Protein AF-A0A915V171-F1 (afdb_monomer_lite)

Structure (mmCIF, N/CA/C/O backbone):
data_AF-A0A915V171-F1
#
_entry.id   AF-A0A915V171-F1
#
loop_
_atom_site.group_PDB
_atom_site.id
_atom_site.type_symbol
_atom_site.label_atom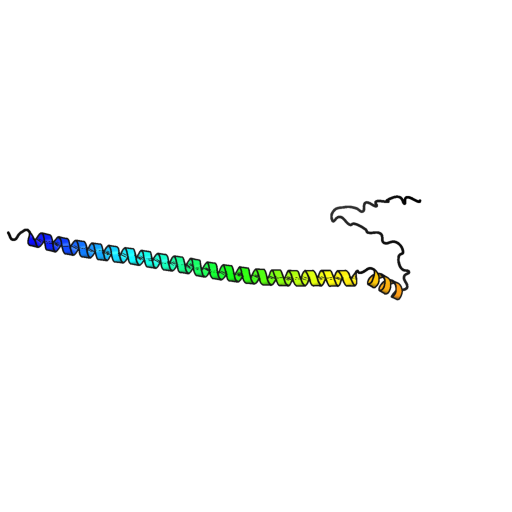_id
_atom_site.label_alt_id
_atom_site.label_comp_id
_atom_site.label_asym_id
_atom_site.label_entity_id
_atom_site.label_seq_id
_atom_site.pdbx_PDB_ins_code
_atom_site.Cartn_x
_atom_site.Cartn_y
_atom_site.Cartn_z
_atom_site.occupancy
_atom_site.B_iso_or_equiv
_atom_site.auth_seq_id
_atom_site.auth_comp_id
_atom_site.auth_asym_id
_atom_site.auth_atom_id
_atom_site.pdbx_PDB_model_num
ATOM 1 N N . MET A 1 1 ? 37.988 -8.547 -70.891 1.00 54.16 1 MET A N 1
ATOM 2 C CA . MET A 1 1 ? 37.113 -9.246 -69.917 1.00 54.16 1 MET A CA 1
ATOM 3 C C . MET A 1 1 ? 37.512 -9.086 -68.435 1.00 54.16 1 MET A C 1
ATOM 5 O O . MET A 1 1 ? 36.796 -9.585 -67.583 1.00 54.16 1 MET A O 1
ATOM 9 N N . VAL A 1 2 ? 38.577 -8.346 -68.079 1.00 58.41 2 VAL A N 1
ATOM 10 C CA . VAL A 1 2 ? 39.122 -8.311 -66.693 1.00 58.41 2 VAL A CA 1
ATOM 11 C C . VAL A 1 2 ? 38.538 -7.183 -65.808 1.00 58.41 2 VAL A C 1
ATOM 13 O O . VAL A 1 2 ? 38.638 -7.213 -64.585 1.00 58.41 2 VAL A O 1
ATOM 16 N N . ARG A 1 3 ? 37.846 -6.196 -66.395 1.00 59.16 3 ARG A N 1
ATOM 17 C CA . ARG A 1 3 ? 37.323 -5.010 -65.674 1.00 59.16 3 ARG A CA 1
ATOM 18 C C . ARG A 1 3 ? 36.042 -5.237 -64.853 1.00 59.16 3 ARG A C 1
ATOM 20 O O . ARG A 1 3 ? 35.690 -4.381 -64.047 1.00 59.16 3 ARG A O 1
ATOM 27 N N . GLY A 1 4 ? 35.334 -6.350 -65.057 1.00 60.66 4 GLY A N 1
ATOM 28 C CA . GLY A 1 4 ? 34.088 -6.665 -64.340 1.00 60.66 4 GLY A CA 1
ATOM 29 C C . GLY A 1 4 ? 34.300 -7.322 -62.972 1.00 60.66 4 GLY A C 1
ATOM 30 O O . GLY A 1 4 ? 33.468 -7.169 -62.082 1.00 60.66 4 GLY A O 1
ATOM 31 N N . TRP A 1 5 ? 35.429 -8.012 -62.782 1.00 59.66 5 TRP A N 1
ATOM 32 C CA . TRP A 1 5 ? 35.695 -8.796 -61.574 1.00 59.66 5 TRP A CA 1
ATOM 33 C C . TRP A 1 5 ? 36.011 -7.910 -60.358 1.00 59.66 5 TRP A C 1
ATOM 35 O O . TRP A 1 5 ? 35.410 -8.078 -59.301 1.00 59.66 5 TRP A O 1
ATOM 45 N N . TRP A 1 6 ? 36.822 -6.863 -60.546 1.00 58.75 6 TRP A N 1
ATOM 46 C CA . TRP A 1 6 ? 37.166 -5.892 -59.496 1.00 58.75 6 TRP A CA 1
ATOM 47 C C . TRP A 1 6 ? 35.959 -5.127 -58.933 1.00 58.75 6 TRP A C 1
ATOM 49 O O . TRP A 1 6 ? 35.891 -4.862 -57.735 1.00 58.75 6 TRP A O 1
ATOM 59 N N . ARG A 1 7 ? 34.956 -4.834 -59.772 1.00 60.50 7 ARG A N 1
ATOM 60 C CA . ARG A 1 7 ? 33.717 -4.168 -59.335 1.00 60.50 7 ARG A CA 1
ATOM 61 C C . ARG A 1 7 ? 32.845 -5.076 -58.460 1.00 60.50 7 ARG A C 1
ATOM 63 O O . ARG A 1 7 ? 32.148 -4.592 -57.573 1.00 60.50 7 ARG A O 1
ATOM 70 N N . LYS A 1 8 ? 32.902 -6.391 -58.691 1.00 59.69 8 LYS A N 1
ATOM 71 C CA . LYS A 1 8 ? 32.146 -7.390 -57.927 1.00 59.69 8 LYS A CA 1
ATOM 72 C C . LYS A 1 8 ? 32.734 -7.582 -56.525 1.00 59.69 8 LYS A C 1
ATOM 74 O O . LYS A 1 8 ? 31.976 -7.685 -55.571 1.00 59.69 8 LYS A O 1
ATOM 79 N N . VAL A 1 9 ? 34.063 -7.539 -56.398 1.00 59.50 9 VAL A N 1
ATOM 80 C CA . VAL A 1 9 ? 34.763 -7.624 -55.103 1.00 59.50 9 VAL A CA 1
ATOM 81 C C . VAL A 1 9 ? 34.475 -6.392 -54.231 1.00 59.50 9 VAL A C 1
ATOM 83 O O . VAL A 1 9 ? 34.119 -6.542 -53.067 1.00 59.50 9 VAL A O 1
ATOM 86 N N . GLN A 1 10 ? 34.489 -5.181 -54.802 1.00 58.22 10 GLN A N 1
ATOM 87 C CA . GLN A 1 10 ? 34.152 -3.953 -54.060 1.00 58.22 10 GLN A CA 1
ATOM 88 C C . GLN A 1 10 ? 32.686 -3.897 -53.588 1.00 58.22 10 GLN A C 1
ATOM 90 O O . GLN A 1 10 ? 32.399 -3.370 -52.513 1.00 58.22 10 GLN A O 1
ATOM 95 N N . GLY A 1 11 ? 31.750 -4.456 -54.365 1.00 56.72 11 GLY A N 1
ATOM 96 C CA . GLY A 1 11 ? 30.336 -4.528 -53.981 1.00 56.72 11 GLY A CA 1
ATOM 97 C C . GLY A 1 11 ? 30.063 -5.477 -52.807 1.00 56.72 11 GLY A C 1
ATOM 98 O O . GLY A 1 11 ? 29.182 -5.202 -51.995 1.00 56.72 11 GLY A O 1
ATOM 99 N N . VAL A 1 12 ? 30.836 -6.562 -52.685 1.00 59.19 12 VAL A N 1
ATOM 100 C CA . VAL A 1 12 ? 30.700 -7.544 -51.594 1.00 59.19 12 VAL A CA 1
ATOM 101 C C . VAL A 1 12 ? 31.205 -6.974 -50.263 1.00 59.19 12 VAL A C 1
ATOM 103 O O . VAL A 1 12 ? 30.512 -7.105 -49.254 1.00 59.19 12 VAL A O 1
ATOM 106 N N . ASP A 1 13 ? 32.330 -6.252 -50.260 1.00 62.59 13 ASP A N 1
ATOM 107 C CA . ASP A 1 13 ? 32.870 -5.608 -49.049 1.00 62.59 13 ASP A CA 1
ATOM 108 C C . ASP A 1 13 ? 31.943 -4.517 -48.486 1.00 62.59 13 ASP A C 1
ATOM 110 O O . ASP A 1 13 ? 31.734 -4.411 -47.272 1.00 62.59 13 ASP A O 1
ATOM 114 N N . MET A 1 14 ? 31.327 -3.712 -49.360 1.00 61.72 14 MET A N 1
ATOM 115 C CA . MET A 1 14 ? 30.360 -2.694 -48.933 1.00 61.72 14 MET A CA 1
ATOM 116 C C . MET A 1 14 ? 29.075 -3.305 -48.365 1.00 61.72 14 MET A C 1
ATOM 118 O O . MET A 1 14 ? 28.497 -2.754 -47.423 1.00 61.72 14 MET A O 1
ATOM 122 N N . ASN A 1 15 ? 28.644 -4.453 -48.893 1.00 69.56 15 ASN A N 1
ATOM 123 C CA . ASN A 1 15 ? 27.472 -5.157 -48.384 1.00 69.56 15 ASN A CA 1
ATOM 124 C C . ASN A 1 15 ? 27.755 -5.811 -47.020 1.00 69.56 15 ASN A C 1
ATOM 126 O O . ASN A 1 15 ? 26.925 -5.725 -46.115 1.00 69.56 15 ASN A O 1
ATOM 130 N N . GLY A 1 16 ? 28.953 -6.375 -46.824 1.00 75.00 16 GLY A N 1
ATOM 131 C CA . GLY A 1 16 ? 29.400 -6.909 -45.531 1.00 75.00 16 GLY A CA 1
ATOM 132 C C . GLY A 1 16 ? 29.470 -5.834 -44.442 1.00 75.00 16 GLY A C 1
ATOM 133 O O . GLY A 1 16 ? 28.926 -6.017 -43.354 1.00 75.00 16 GLY A O 1
ATOM 134 N N . ARG A 1 17 ? 30.031 -4.660 -44.760 1.00 77.12 17 ARG A N 1
ATOM 135 C CA . ARG A 1 17 ? 30.068 -3.503 -43.845 1.00 77.12 17 ARG A CA 1
ATOM 136 C C . ARG A 1 17 ? 28.679 -2.974 -43.489 1.00 77.12 17 ARG A C 1
ATOM 138 O O . ARG A 1 17 ? 28.429 -2.666 -42.327 1.00 77.12 17 ARG A O 1
ATOM 145 N N . ARG A 1 18 ? 27.761 -2.903 -44.459 1.00 80.75 18 ARG A N 1
ATOM 146 C CA . ARG A 1 18 ? 26.354 -2.539 -44.209 1.00 80.75 18 ARG A CA 1
ATOM 147 C C . ARG A 1 18 ? 25.642 -3.554 -43.323 1.00 80.75 18 ARG A C 1
ATOM 149 O O . ARG A 1 18 ? 24.908 -3.156 -42.427 1.00 80.75 18 ARG A O 1
ATOM 156 N N . THR A 1 19 ? 25.884 -4.841 -43.549 1.00 83.06 19 THR A N 1
ATOM 157 C CA . THR A 1 19 ? 25.283 -5.919 -42.755 1.00 83.06 19 THR A CA 1
ATOM 158 C C . THR A 1 19 ? 25.801 -5.888 -41.317 1.00 83.06 19 THR A C 1
ATOM 160 O O . THR A 1 19 ? 25.010 -5.965 -40.384 1.00 83.06 19 THR A O 1
ATOM 163 N N . ALA A 1 20 ? 27.105 -5.669 -41.121 1.00 81.31 20 ALA A N 1
ATOM 164 C CA . ALA A 1 20 ? 27.698 -5.495 -39.797 1.00 81.31 20 ALA A CA 1
ATOM 165 C C . ALA A 1 20 ? 27.169 -4.240 -39.080 1.00 81.31 20 ALA A C 1
ATOM 167 O O . ALA A 1 20 ? 26.818 -4.306 -37.906 1.00 81.31 20 ALA A O 1
ATOM 168 N N . ALA A 1 21 ? 27.042 -3.110 -39.785 1.00 85.62 21 ALA A N 1
ATOM 169 C CA . ALA A 1 21 ? 26.465 -1.890 -39.221 1.00 85.62 21 ALA A CA 1
ATOM 170 C C . ALA A 1 21 ? 24.995 -2.087 -38.810 1.00 85.62 21 ALA A C 1
ATOM 172 O O . ALA A 1 21 ? 24.610 -1.700 -37.710 1.00 85.62 21 ALA A O 1
ATOM 173 N N . MET A 1 22 ? 24.191 -2.745 -39.651 1.00 90.00 22 MET A N 1
ATOM 174 C CA . MET A 1 22 ? 22.808 -3.102 -39.319 1.00 90.00 22 MET A CA 1
ATOM 175 C C . MET A 1 22 ? 22.731 -4.055 -38.125 1.00 90.00 22 MET A C 1
ATOM 177 O O . MET A 1 22 ? 21.887 -3.863 -37.256 1.00 90.00 22 MET A O 1
ATOM 181 N N . ALA A 1 23 ? 23.632 -5.038 -38.036 1.00 88.00 23 ALA A N 1
ATOM 182 C CA . ALA A 1 23 ? 23.699 -5.948 -36.898 1.00 88.00 23 ALA A CA 1
ATOM 183 C C . ALA A 1 23 ? 24.000 -5.192 -35.594 1.00 88.00 23 ALA A C 1
ATOM 185 O O . ALA A 1 23 ? 23.299 -5.388 -34.605 1.00 88.00 23 ALA A O 1
ATOM 186 N N . ILE A 1 24 ? 24.963 -4.265 -35.608 1.00 90.25 24 ILE A N 1
ATOM 187 C CA . ILE A 1 24 ? 25.304 -3.429 -34.445 1.00 90.25 24 ILE A CA 1
ATOM 188 C C . ILE A 1 24 ? 24.118 -2.558 -34.024 1.00 90.25 24 ILE A C 1
ATOM 190 O O . ILE A 1 24 ? 23.790 -2.515 -32.841 1.00 90.25 24 ILE A O 1
ATOM 194 N N . VAL A 1 25 ? 23.451 -1.899 -34.976 1.00 92.44 25 VAL A N 1
ATOM 195 C CA . VAL A 1 25 ? 22.268 -1.071 -34.690 1.00 92.44 25 VAL A CA 1
ATOM 196 C C . VAL A 1 25 ? 21.124 -1.926 -34.146 1.00 92.44 25 VAL A C 1
ATOM 198 O O . VAL A 1 25 ? 20.509 -1.573 -33.147 1.00 92.44 25 VAL A O 1
ATOM 201 N N . SER A 1 26 ? 20.851 -3.082 -34.751 1.00 91.50 26 SER A N 1
ATOM 202 C CA . SER A 1 26 ? 19.802 -3.982 -34.261 1.00 91.50 26 SER A CA 1
ATOM 203 C C . SER A 1 26 ? 20.106 -4.509 -32.855 1.00 91.50 26 SER A C 1
ATOM 205 O O . SER A 1 26 ? 19.218 -4.544 -32.006 1.00 91.50 26 SER A O 1
ATOM 207 N N . GLY A 1 27 ? 21.370 -4.841 -32.575 1.00 93.06 27 GLY A N 1
ATOM 208 C CA . GLY A 1 27 ? 21.814 -5.300 -31.264 1.00 93.06 27 GLY A CA 1
ATOM 209 C C . GLY A 1 27 ? 21.736 -4.203 -30.206 1.00 93.06 27 GLY A C 1
ATOM 210 O O . GLY A 1 27 ? 21.286 -4.465 -29.094 1.00 93.06 27 GLY A O 1
ATOM 211 N N . SER A 1 28 ? 22.105 -2.964 -30.544 1.00 92.50 28 SER A N 1
ATOM 212 C CA . SER A 1 28 ? 22.006 -1.840 -29.608 1.00 92.50 28 SER A CA 1
ATOM 213 C C . SER A 1 28 ? 20.553 -1.489 -29.286 1.00 92.50 28 SER A C 1
ATOM 215 O O . SER A 1 28 ? 20.233 -1.252 -28.123 1.00 92.50 28 SER A O 1
ATOM 217 N N . VAL A 1 29 ? 19.658 -1.536 -30.278 1.00 94.00 29 VAL A N 1
ATOM 218 C CA . VAL A 1 29 ? 18.212 -1.364 -30.069 1.00 94.00 29 VAL A CA 1
ATOM 219 C C . VAL A 1 29 ? 17.662 -2.468 -29.168 1.00 94.00 29 VAL A C 1
ATOM 221 O O . VAL A 1 29 ? 16.926 -2.177 -28.227 1.00 94.00 29 VAL A O 1
ATOM 224 N N . LEU A 1 30 ? 18.046 -3.725 -29.401 1.00 95.38 30 LEU A N 1
ATOM 225 C CA . LEU A 1 30 ? 17.603 -4.848 -28.575 1.00 95.38 30 LEU A CA 1
ATOM 226 C C . LEU A 1 30 ? 18.066 -4.696 -27.118 1.00 95.38 30 LEU A C 1
ATOM 228 O O . LEU A 1 30 ? 17.271 -4.865 -26.196 1.00 95.38 30 LEU A O 1
ATOM 232 N N . LEU A 1 31 ? 19.328 -4.315 -26.901 1.00 93.75 31 LEU A N 1
ATOM 233 C CA . LEU A 1 31 ? 19.856 -4.041 -25.563 1.00 93.75 31 LEU A CA 1
ATOM 234 C C . LEU A 1 31 ? 19.119 -2.883 -24.883 1.00 93.75 31 LEU A C 1
ATOM 236 O O . LEU A 1 31 ? 18.767 -2.992 -23.709 1.00 93.75 31 LEU A O 1
ATOM 240 N N . ALA A 1 32 ? 18.833 -1.802 -25.612 1.00 93.19 32 ALA A N 1
ATOM 241 C CA . ALA A 1 32 ? 18.063 -0.681 -25.081 1.00 93.19 32 ALA A CA 1
ATOM 242 C C . ALA A 1 32 ? 16.655 -1.120 -24.643 1.00 93.19 32 ALA A C 1
ATOM 244 O O . ALA A 1 32 ? 16.214 -0.770 -23.549 1.00 93.19 32 ALA A O 1
ATOM 245 N N . LEU A 1 33 ? 15.975 -1.943 -25.448 1.00 94.88 33 LEU A N 1
ATOM 246 C CA . LEU A 1 33 ? 14.660 -2.493 -25.109 1.00 94.88 33 LEU A CA 1
ATOM 247 C C . LEU A 1 33 ? 14.706 -3.382 -23.862 1.00 94.88 33 LEU A C 1
ATOM 249 O O . LEU A 1 33 ? 13.833 -3.264 -23.005 1.00 94.88 33 LEU A O 1
ATOM 253 N N . ILE A 1 34 ? 15.735 -4.221 -23.724 1.00 94.38 34 ILE A N 1
ATOM 254 C CA . ILE A 1 34 ? 15.931 -5.066 -22.538 1.00 94.38 34 ILE A CA 1
ATOM 255 C C . ILE A 1 34 ? 16.091 -4.202 -21.282 1.00 94.38 34 ILE A C 1
ATOM 257 O O . ILE A 1 34 ? 15.439 -4.464 -20.274 1.00 94.38 34 ILE A O 1
ATOM 261 N N . VAL A 1 35 ? 16.905 -3.143 -21.341 1.00 93.94 35 VAL A N 1
ATOM 262 C CA . VAL A 1 35 ? 17.117 -2.230 -20.203 1.00 93.94 35 VAL A CA 1
ATOM 263 C C . VAL A 1 35 ? 15.827 -1.504 -19.817 1.00 93.94 35 VAL A C 1
ATOM 265 O O . VAL A 1 35 ? 15.503 -1.409 -18.629 1.00 93.94 35 VAL A O 1
ATOM 268 N N . VAL A 1 36 ? 15.065 -1.017 -20.799 1.00 92.44 36 VAL A N 1
ATOM 269 C CA . VAL A 1 36 ? 13.762 -0.382 -20.554 1.00 92.44 36 VAL A CA 1
ATOM 270 C C . VAL A 1 36 ? 12.802 -1.377 -19.905 1.00 92.44 36 VAL A C 1
ATOM 272 O O . VAL A 1 36 ? 12.192 -1.058 -18.884 1.00 92.44 36 VAL A O 1
ATOM 275 N N . TRP A 1 37 ? 12.713 -2.595 -20.439 1.00 93.62 37 TRP A N 1
ATOM 276 C CA . TRP A 1 37 ? 11.846 -3.643 -19.907 1.00 93.62 37 TRP A CA 1
ATOM 277 C C . TRP A 1 37 ? 12.211 -4.032 -18.469 1.00 93.62 37 TRP A C 1
ATOM 279 O O . TRP A 1 37 ? 11.326 -4.120 -17.616 1.00 93.62 37 TRP A O 1
ATOM 289 N N . LEU A 1 38 ? 13.504 -4.184 -18.167 1.00 89.88 38 LEU A N 1
ATOM 290 C CA . LEU A 1 38 ? 13.998 -4.415 -16.805 1.00 89.88 38 LEU A CA 1
ATOM 291 C C . LEU A 1 38 ? 13.617 -3.268 -15.869 1.00 89.88 38 LEU A C 1
ATOM 293 O O . LEU A 1 38 ? 13.128 -3.504 -14.770 1.00 89.88 38 LEU A O 1
ATOM 297 N N . THR A 1 39 ? 13.788 -2.023 -16.310 1.00 88.38 39 THR A N 1
ATOM 298 C CA . THR A 1 39 ? 13.463 -0.845 -15.494 1.00 88.38 39 THR A CA 1
ATOM 299 C C . THR A 1 39 ? 11.972 -0.787 -15.163 1.00 88.38 39 THR A C 1
ATOM 301 O O . THR A 1 39 ? 11.604 -0.538 -14.015 1.00 88.38 39 THR A O 1
ATOM 304 N N . VAL A 1 40 ? 11.110 -1.037 -16.151 1.00 88.94 40 VAL A N 1
ATOM 305 C CA . VAL A 1 40 ? 9.653 -1.069 -15.961 1.00 88.94 40 VAL A CA 1
ATOM 306 C C . VAL A 1 40 ? 9.255 -2.222 -15.044 1.00 88.94 40 VAL A C 1
ATOM 308 O O . VAL A 1 40 ? 8.490 -2.007 -14.107 1.00 88.94 40 VAL A O 1
ATOM 311 N N . SER A 1 41 ? 9.807 -3.416 -15.257 1.00 86.31 41 SER A N 1
ATOM 312 C CA . SER A 1 41 ? 9.480 -4.602 -14.457 1.00 86.31 41 SER A CA 1
ATOM 313 C C . SER A 1 41 ? 9.871 -4.418 -12.992 1.00 86.31 41 SER A C 1
ATOM 315 O O . SER A 1 41 ? 9.051 -4.645 -12.108 1.00 86.31 41 SER A O 1
ATOM 317 N N . THR A 1 42 ? 11.078 -3.914 -12.720 1.00 84.69 42 THR A N 1
ATOM 318 C CA . THR A 1 42 ? 11.545 -3.663 -11.349 1.00 84.69 42 THR A CA 1
ATOM 319 C C . THR A 1 42 ? 10.724 -2.577 -10.659 1.00 84.69 42 THR A C 1
ATOM 321 O O . THR A 1 42 ? 10.350 -2.737 -9.501 1.00 84.69 42 THR A O 1
ATOM 324 N N . ARG A 1 43 ? 10.391 -1.483 -11.361 1.00 83.44 43 ARG A N 1
ATOM 325 C CA . ARG A 1 43 ? 9.510 -0.443 -10.806 1.00 83.44 43 ARG A CA 1
ATOM 326 C C . ARG A 1 43 ? 8.131 -1.001 -10.478 1.00 83.44 43 ARG A C 1
ATOM 328 O O . ARG A 1 43 ? 7.626 -0.739 -9.396 1.00 83.44 43 ARG A O 1
ATOM 335 N N . THR A 1 44 ? 7.559 -1.792 -11.382 1.00 84.62 44 THR A N 1
ATOM 336 C CA . THR A 1 44 ? 6.243 -2.414 -11.189 1.00 84.62 44 THR A CA 1
ATOM 337 C C . THR A 1 44 ? 6.259 -3.388 -10.011 1.00 84.62 44 THR A C 1
ATOM 339 O O . THR A 1 44 ? 5.344 -3.373 -9.198 1.00 84.62 44 THR A O 1
ATOM 342 N N . ALA A 1 45 ? 7.326 -4.178 -9.857 1.00 81.75 45 ALA A N 1
ATOM 343 C CA . ALA A 1 45 ? 7.488 -5.081 -8.721 1.00 81.75 45 ALA A CA 1
ATOM 344 C C . ALA A 1 45 ? 7.571 -4.326 -7.383 1.00 81.75 45 ALA A C 1
ATOM 346 O O . ALA A 1 45 ? 6.900 -4.704 -6.427 1.00 81.75 45 ALA A O 1
ATOM 347 N N . LEU A 1 46 ? 8.336 -3.228 -7.326 1.00 86.31 46 LEU A N 1
ATOM 348 C CA . LEU A 1 46 ? 8.418 -2.382 -6.130 1.00 86.31 46 LEU A CA 1
ATOM 349 C C . LEU A 1 46 ? 7.077 -1.715 -5.797 1.00 86.31 46 LEU A C 1
ATOM 351 O O . LEU A 1 46 ? 6.695 -1.660 -4.632 1.00 86.31 46 LEU A O 1
ATOM 355 N N . LEU A 1 47 ? 6.353 -1.235 -6.811 1.00 86.56 47 LEU A N 1
ATOM 356 C CA . LEU A 1 47 ? 5.015 -0.658 -6.656 1.00 86.56 47 LEU A CA 1
ATOM 357 C C . LEU A 1 47 ? 4.014 -1.682 -6.112 1.00 86.56 47 LEU A C 1
ATOM 359 O O . LEU A 1 47 ? 3.277 -1.370 -5.181 1.00 86.56 47 LEU A O 1
ATOM 363 N N . ASN A 1 48 ? 4.024 -2.909 -6.635 1.00 85.81 48 ASN A N 1
ATOM 364 C CA . ASN A 1 48 ? 3.163 -3.979 -6.129 1.00 85.81 48 ASN A CA 1
ATOM 365 C C . ASN A 1 48 ? 3.492 -4.331 -4.677 1.00 85.81 48 ASN A C 1
ATOM 367 O O . ASN A 1 48 ? 2.586 -4.482 -3.870 1.00 85.81 48 ASN A O 1
ATOM 371 N N . GLN A 1 49 ? 4.776 -4.380 -4.317 1.00 85.56 49 GLN A N 1
ATOM 372 C CA . GLN A 1 49 ? 5.180 -4.638 -2.937 1.00 85.56 49 GLN A CA 1
ATOM 373 C C . GLN A 1 49 ? 4.691 -3.543 -1.974 1.00 85.56 49 GLN A C 1
ATOM 375 O O . GLN A 1 49 ? 4.284 -3.838 -0.853 1.00 85.56 49 GLN A O 1
ATOM 380 N N . GLN A 1 50 ? 4.714 -2.280 -2.406 1.00 88.69 50 GLN A N 1
ATOM 381 C CA . GLN A 1 50 ? 4.191 -1.165 -1.613 1.00 88.69 50 GLN A CA 1
ATOM 382 C C . GLN A 1 50 ? 2.666 -1.212 -1.472 1.00 88.69 50 GLN A C 1
ATOM 384 O O . GLN A 1 50 ? 2.150 -0.878 -0.407 1.00 88.69 50 GLN A O 1
ATOM 389 N N . LEU A 1 51 ? 1.952 -1.628 -2.523 1.00 89.62 51 LEU A N 1
ATOM 390 C CA . LEU A 1 51 ? 0.503 -1.831 -2.473 1.00 89.62 51 LEU A CA 1
ATOM 391 C C . LEU A 1 51 ? 0.130 -2.963 -1.513 1.00 89.62 51 LEU A C 1
ATOM 393 O O . LEU A 1 51 ? -0.695 -2.740 -0.633 1.00 89.62 51 LEU A O 1
ATOM 397 N N . ASP A 1 52 ? 0.803 -4.112 -1.601 1.00 90.50 52 ASP A N 1
ATOM 398 C CA . ASP A 1 52 ? 0.574 -5.238 -0.688 1.00 90.50 52 ASP A CA 1
ATOM 399 C C . ASP A 1 52 ? 0.815 -4.832 0.776 1.00 90.50 52 ASP A C 1
ATOM 401 O O . ASP A 1 52 ? 0.032 -5.165 1.668 1.00 90.50 52 ASP A O 1
ATOM 405 N N . GLU A 1 53 ? 1.880 -4.068 1.050 1.00 91.69 53 GLU A N 1
ATOM 406 C CA . GLU A 1 53 ? 2.145 -3.554 2.398 1.00 91.69 53 GLU A CA 1
ATOM 407 C C . GLU A 1 53 ? 1.025 -2.619 2.884 1.00 91.69 53 GLU A C 1
ATOM 409 O O . GLU A 1 53 ? 0.637 -2.657 4.058 1.00 91.69 53 GLU A O 1
ATOM 414 N N . LEU A 1 54 ? 0.504 -1.772 1.994 1.00 93.06 54 LEU A N 1
ATOM 415 C CA . LEU A 1 54 ? -0.569 -0.840 2.315 1.00 93.06 54 LEU A CA 1
ATOM 416 C C . LEU A 1 54 ? -1.887 -1.572 2.597 1.00 93.06 54 LEU A C 1
ATOM 418 O O . LEU A 1 54 ? -2.555 -1.246 3.579 1.00 93.06 54 LEU A O 1
ATOM 422 N N . ASP A 1 55 ? -2.217 -2.592 1.809 1.00 92.31 55 ASP A N 1
ATOM 423 C CA . ASP A 1 55 ? -3.420 -3.407 1.987 1.00 92.31 55 ASP A CA 1
ATOM 424 C C . ASP A 1 55 ? -3.388 -4.179 3.309 1.00 92.31 55 ASP A C 1
ATOM 426 O O . ASP A 1 55 ? -4.377 -4.201 4.047 1.00 92.31 55 ASP A O 1
ATOM 430 N N . VAL A 1 56 ? -2.230 -4.733 3.684 1.00 93.62 56 VAL A N 1
ATOM 431 C CA . VAL A 1 56 ? -2.051 -5.391 4.988 1.00 93.62 56 VAL A CA 1
ATOM 432 C C . VAL A 1 56 ? -2.256 -4.403 6.138 1.00 93.62 56 VAL A C 1
ATOM 434 O O . VAL A 1 56 ? -2.939 -4.721 7.118 1.00 93.62 56 VAL A O 1
ATOM 437 N N . LYS A 1 57 ? -1.699 -3.189 6.037 1.00 92.12 57 LYS A N 1
ATOM 438 C CA . LYS A 1 57 ? -1.899 -2.143 7.054 1.00 92.12 57 LYS A CA 1
ATOM 439 C C . LYS A 1 57 ? -3.361 -1.721 7.145 1.00 92.12 57 LYS A C 1
ATOM 441 O O . LYS A 1 57 ? -3.873 -1.567 8.252 1.00 92.12 57 LYS A O 1
ATOM 446 N N . HIS A 1 58 ? -4.032 -1.567 6.009 1.00 92.38 58 HIS A N 1
ATOM 447 C CA . HIS A 1 58 ? -5.441 -1.202 5.960 1.00 92.38 58 HIS A CA 1
ATOM 448 C C . HIS A 1 58 ? -6.328 -2.281 6.593 1.00 92.38 58 HIS A C 1
ATOM 450 O O . HIS A 1 58 ? -7.186 -1.968 7.420 1.00 92.38 58 HIS A O 1
ATOM 456 N N . ALA A 1 59 ? -6.092 -3.555 6.268 1.00 92.88 59 ALA A N 1
ATOM 457 C CA . ALA A 1 59 ? -6.813 -4.677 6.860 1.00 92.88 59 ALA A CA 1
ATOM 458 C C . ALA A 1 59 ? -6.626 -4.726 8.383 1.00 92.88 59 ALA A C 1
ATOM 460 O O . ALA A 1 59 ? -7.602 -4.841 9.124 1.00 92.88 59 ALA A O 1
ATOM 461 N N . ARG A 1 60 ? -5.388 -4.550 8.862 1.00 93.38 60 ARG A N 1
ATOM 462 C CA . ARG A 1 60 ? -5.089 -4.505 10.298 1.00 93.38 60 ARG A CA 1
ATOM 463 C C . ARG A 1 60 ? -5.793 -3.347 11.000 1.00 93.38 60 ARG A C 1
ATOM 465 O O . ARG A 1 60 ? -6.383 -3.549 12.055 1.00 93.38 60 ARG A O 1
ATOM 472 N N . LEU A 1 61 ? -5.748 -2.150 10.419 1.00 93.88 61 LEU A N 1
ATOM 473 C CA . LEU A 1 61 ? -6.394 -0.980 11.006 1.00 93.88 61 LEU A CA 1
ATOM 474 C C . LEU A 1 61 ? -7.918 -1.140 11.037 1.00 93.88 61 LEU A C 1
ATOM 476 O O . LEU A 1 61 ? -8.553 -0.778 12.019 1.00 93.88 61 LEU A O 1
ATOM 480 N N . THR A 1 62 ? -8.499 -1.724 9.990 1.00 91.38 62 THR A N 1
ATOM 481 C CA . THR A 1 62 ? -9.937 -2.023 9.936 1.00 91.38 62 THR A CA 1
ATOM 482 C C . THR A 1 62 ? -10.338 -3.001 11.039 1.00 91.38 62 THR A C 1
ATOM 484 O O . THR A 1 62 ? -11.346 -2.790 11.710 1.00 91.38 62 THR A O 1
ATOM 487 N N . GLU A 1 63 ? -9.529 -4.034 11.276 1.00 93.62 63 GLU A N 1
ATOM 488 C CA . GLU A 1 63 ? -9.752 -4.986 12.365 1.00 93.62 63 GLU A CA 1
ATOM 489 C C . GLU A 1 63 ? -9.640 -4.318 13.745 1.00 93.62 63 GLU A C 1
ATOM 491 O O . GLU A 1 63 ? -10.503 -4.504 14.602 1.00 93.62 63 GLU A O 1
ATOM 496 N N . GLU A 1 64 ? -8.622 -3.476 13.957 1.00 92.19 64 GLU A N 1
ATOM 497 C CA . GLU A 1 64 ? -8.451 -2.711 15.201 1.00 92.19 64 GLU A CA 1
ATOM 498 C C . GLU A 1 64 ? -9.619 -1.736 15.442 1.00 92.19 64 GLU A C 1
ATOM 500 O O . GLU A 1 64 ? -10.110 -1.618 16.568 1.00 92.19 64 GLU A O 1
ATOM 505 N N . ILE A 1 65 ? -10.122 -1.085 14.389 1.00 91.50 65 ILE A N 1
ATOM 506 C CA . ILE A 1 65 ? -11.309 -0.223 14.443 1.00 91.50 65 ILE A CA 1
ATOM 507 C C . ILE A 1 65 ? -12.550 -1.038 14.815 1.00 91.50 65 ILE A C 1
ATOM 509 O O . ILE A 1 65 ? -13.268 -0.656 15.738 1.00 91.50 65 ILE A O 1
ATOM 513 N N . ASN A 1 66 ? -12.799 -2.164 14.143 1.00 90.00 66 ASN A N 1
ATOM 514 C CA . ASN A 1 66 ? -13.949 -3.024 14.429 1.00 90.00 66 ASN A CA 1
ATOM 515 C C . ASN A 1 66 ? -13.923 -3.534 15.869 1.00 90.00 66 ASN A C 1
ATOM 517 O O . ASN A 1 66 ? -14.938 -3.492 16.569 1.00 90.00 66 ASN A O 1
ATOM 521 N N . ARG A 1 67 ? -12.748 -3.954 16.342 1.00 92.75 67 ARG A N 1
ATOM 522 C CA . ARG A 1 67 ? -12.551 -4.358 17.729 1.00 92.75 67 ARG A CA 1
ATOM 523 C C . ARG A 1 67 ? -12.855 -3.215 18.693 1.00 92.75 67 ARG A C 1
ATOM 525 O O . ARG A 1 67 ? -13.615 -3.412 19.632 1.00 92.75 67 ARG A O 1
ATOM 532 N N . THR A 1 68 ? -12.329 -2.020 18.435 1.00 91.06 68 THR A N 1
ATOM 533 C CA . THR A 1 68 ? -12.557 -0.841 19.285 1.00 91.06 68 THR A CA 1
ATOM 534 C C . THR A 1 68 ? -14.038 -0.468 19.341 1.00 91.06 68 THR A C 1
ATOM 536 O O . THR A 1 68 ? -14.571 -0.217 20.418 1.00 91.06 68 THR A O 1
ATOM 539 N N . TRP A 1 69 ? -14.736 -0.474 18.203 1.00 86.00 69 TRP A N 1
ATOM 540 C CA . TRP A 1 69 ? -16.181 -0.233 18.164 1.00 86.00 69 TRP A CA 1
ATOM 541 C C . TRP A 1 69 ? -16.969 -1.287 18.932 1.00 86.00 69 TRP A C 1
ATOM 543 O O . TRP A 1 69 ? -17.943 -0.947 19.602 1.00 86.00 69 TRP A O 1
ATOM 553 N N . THR A 1 70 ? -16.533 -2.544 18.874 1.00 89.56 70 THR A N 1
ATOM 554 C CA . THR A 1 70 ? -17.142 -3.632 19.646 1.00 89.56 70 THR A CA 1
ATOM 555 C C . THR A 1 70 ? -16.928 -3.413 21.143 1.00 89.56 70 THR A C 1
ATOM 557 O O . THR A 1 70 ? -17.893 -3.420 21.901 1.00 89.56 70 THR A O 1
ATOM 560 N N . GLU A 1 71 ? -15.699 -3.109 21.568 1.00 87.44 71 GLU A N 1
ATOM 561 C CA . GLU A 1 71 ? -15.362 -2.814 22.968 1.00 87.44 71 GLU A CA 1
ATOM 562 C C . GLU A 1 71 ? -16.136 -1.591 23.501 1.00 87.44 71 GLU A C 1
ATOM 564 O O . GLU A 1 71 ? -16.659 -1.619 24.619 1.00 87.44 71 GLU A O 1
ATOM 569 N N . ILE A 1 72 ? -16.282 -0.532 22.693 1.00 84.12 72 ILE A N 1
ATOM 570 C CA . ILE A 1 72 ? -17.121 0.628 23.026 1.00 84.12 72 ILE A CA 1
ATOM 571 C C . ILE A 1 72 ? -18.580 0.201 23.148 1.00 84.12 72 ILE A C 1
ATOM 573 O O . ILE A 1 72 ? -19.226 0.565 24.128 1.00 84.12 72 ILE A O 1
ATOM 577 N N . GLY A 1 73 ? -19.110 -0.557 22.188 1.00 81.00 73 GLY A N 1
ATOM 578 C CA . GLY A 1 73 ? -20.494 -1.027 22.204 1.00 81.00 73 GLY A CA 1
ATOM 579 C C . GLY A 1 73 ? -20.810 -1.874 23.436 1.00 81.00 73 GLY A C 1
ATOM 580 O O . GLY A 1 73 ? -21.848 -1.688 24.065 1.00 81.00 73 GLY A O 1
ATOM 581 N N . GLU A 1 74 ? -19.888 -2.743 23.847 1.00 83.56 74 GLU A N 1
ATOM 582 C CA . GLU A 1 74 ? -20.013 -3.530 25.074 1.00 83.56 74 GLU A CA 1
ATOM 583 C C . GLU A 1 74 ? -19.989 -2.639 26.323 1.00 83.56 74 GLU A C 1
ATOM 585 O O . GLU A 1 74 ? -20.874 -2.741 27.180 1.00 83.56 74 GLU A O 1
ATOM 590 N N . ALA A 1 75 ? -19.026 -1.716 26.412 1.00 77.94 75 ALA A N 1
ATOM 591 C CA . ALA A 1 75 ? -18.875 -0.814 27.553 1.00 77.94 75 ALA A CA 1
ATOM 592 C C . ALA A 1 75 ? -20.010 0.220 27.681 1.00 77.94 75 ALA A C 1
ATOM 594 O O . ALA A 1 75 ? -20.339 0.635 28.795 1.00 77.94 75 ALA A O 1
ATOM 595 N N . THR A 1 76 ? -20.594 0.636 26.556 1.00 79.56 76 THR A N 1
ATOM 596 C CA . THR A 1 76 ? -21.717 1.589 26.466 1.00 79.56 76 THR A CA 1
ATOM 597 C C . THR A 1 76 ? -23.072 0.901 26.342 1.00 79.56 76 THR A C 1
ATOM 599 O O . THR A 1 76 ? -24.100 1.567 26.210 1.00 79.56 76 THR A O 1
ATOM 602 N N . SER A 1 77 ? -23.108 -0.431 26.417 1.00 77.75 77 SER A N 1
ATOM 603 C CA . SER A 1 77 ? -24.369 -1.155 26.418 1.00 77.75 77 SER A CA 1
ATOM 604 C C . SER A 1 77 ? -25.216 -0.727 27.617 1.00 77.75 77 SER A C 1
ATOM 606 O O . SER A 1 77 ? -24.732 -0.588 28.746 1.00 77.75 77 SER A O 1
ATOM 608 N N . LEU A 1 78 ? -26.513 -0.530 27.367 1.00 77.06 78 LEU A N 1
ATOM 609 C CA . LEU A 1 78 ? -27.482 -0.091 28.375 1.00 77.06 78 LEU A CA 1
ATOM 610 C C . LEU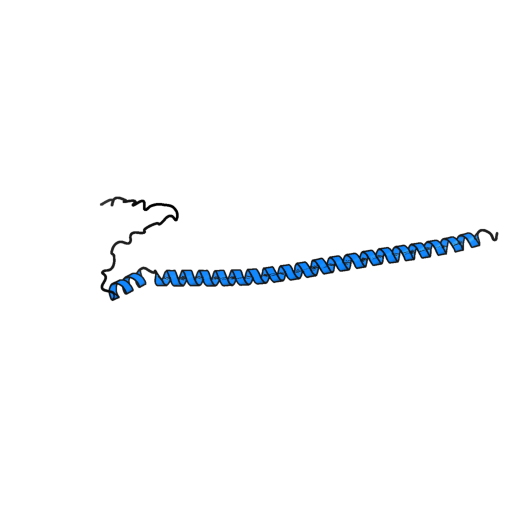 A 1 78 ? -27.422 -0.943 29.643 1.00 77.06 78 LEU A C 1
ATOM 612 O O . LEU A 1 78 ? -27.455 -0.406 30.744 1.00 77.06 78 LEU A O 1
ATOM 616 N N . TRP A 1 79 ? -27.262 -2.256 29.484 1.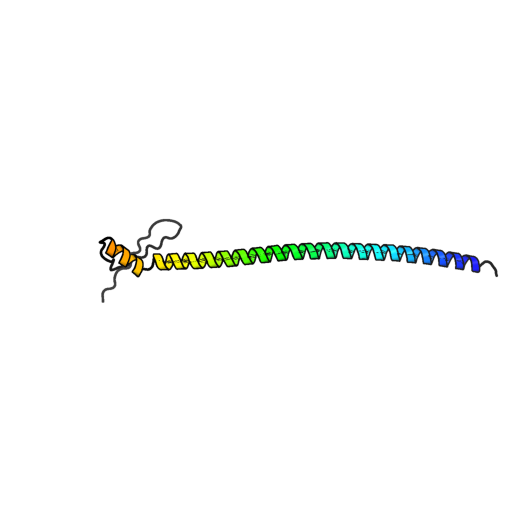00 78.94 79 TRP A N 1
ATOM 617 C CA . TRP A 1 79 ? -27.184 -3.192 30.598 1.00 78.94 79 TRP A CA 1
ATOM 618 C C . TRP A 1 79 ? -25.943 -2.967 31.477 1.00 78.94 79 TRP A C 1
ATOM 620 O O . TRP A 1 79 ?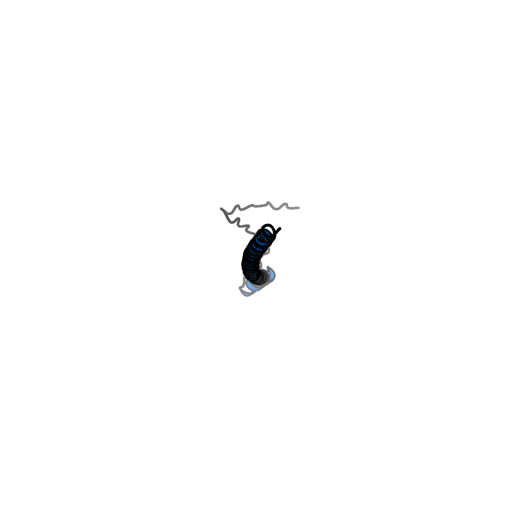 -26.063 -2.893 32.700 1.00 78.94 79 TRP A O 1
ATOM 630 N N . VAL A 1 80 ? -24.759 -2.795 30.874 1.00 81.88 80 VAL A N 1
ATOM 631 C CA . VAL A 1 80 ? -23.515 -2.521 31.617 1.00 81.88 80 VAL A CA 1
ATOM 632 C C . VAL A 1 80 ? -23.585 -1.161 32.310 1.00 81.88 80 VAL A C 1
ATOM 634 O O . VAL A 1 80 ? -23.149 -1.025 33.458 1.00 81.88 80 VAL A O 1
ATOM 637 N N . MET A 1 81 ? -24.155 -0.157 31.643 1.00 82.19 81 MET A N 1
ATOM 638 C CA . MET A 1 81 ? -24.340 1.176 32.215 1.00 82.19 81 MET A CA 1
ATOM 639 C C . MET A 1 81 ? -25.331 1.167 33.383 1.00 82.19 81 MET A C 1
ATOM 641 O O . MET A 1 81 ? -25.048 1.774 34.415 1.00 82.19 81 MET A O 1
ATOM 645 N N . GLU A 1 82 ? -26.450 0.451 33.264 1.00 82.31 82 GLU A N 1
ATOM 646 C CA . GLU A 1 82 ? -27.455 0.331 34.322 1.00 82.31 82 GLU A CA 1
ATOM 647 C C . GLU A 1 82 ? -26.902 -0.407 35.546 1.00 82.31 82 GLU A C 1
ATOM 649 O O . GLU A 1 82 ? -27.069 0.043 36.680 1.00 82.31 82 GLU A O 1
ATOM 654 N N . GLU A 1 83 ? -26.179 -1.506 35.329 1.00 85.06 83 GLU A N 1
ATOM 655 C CA . GLU A 1 83 ? -25.531 -2.261 36.400 1.00 85.06 83 GLU A CA 1
ATOM 656 C C . GLU A 1 83 ? -24.469 -1.414 37.118 1.00 85.06 83 GLU A C 1
ATOM 658 O O . GLU A 1 83 ? -24.406 -1.392 38.351 1.00 85.06 83 GLU A O 1
ATOM 663 N N . ARG A 1 84 ? -23.669 -0.642 36.369 1.00 82.75 84 ARG A N 1
ATOM 664 C CA . ARG A 1 84 ? -22.698 0.296 36.951 1.00 82.75 84 ARG A CA 1
ATOM 665 C C . ARG A 1 84 ? -23.395 1.413 37.736 1.00 82.75 84 ARG A C 1
ATOM 667 O O . ARG A 1 84 ? -22.960 1.730 38.841 1.00 82.75 84 ARG A O 1
ATOM 674 N N . ALA A 1 85 ? -24.482 1.975 37.209 1.00 83.50 85 ALA A N 1
ATOM 675 C CA . ALA A 1 85 ? -25.274 3.006 37.878 1.00 83.50 85 ALA A CA 1
ATOM 676 C C . ALA A 1 85 ? -25.872 2.490 39.197 1.00 83.50 85 ALA A C 1
ATOM 678 O O . ALA A 1 85 ? -25.766 3.158 40.226 1.00 83.50 85 ALA A O 1
ATOM 679 N N . ARG A 1 86 ? -26.402 1.262 39.196 1.00 84.69 86 ARG A N 1
ATOM 680 C CA . ARG A 1 86 ? -26.960 0.607 40.384 1.00 84.69 86 ARG A CA 1
ATOM 681 C C . ARG A 1 86 ? -25.909 0.403 41.475 1.00 84.69 86 ARG A C 1
ATOM 683 O O . ARG A 1 86 ? -26.172 0.710 42.635 1.00 84.69 86 ARG A O 1
ATOM 690 N N . ARG A 1 87 ? -24.700 -0.049 41.114 1.00 87.56 87 ARG A N 1
ATOM 691 C CA . ARG A 1 87 ? -23.571 -0.188 42.060 1.00 87.56 87 ARG A CA 1
ATOM 692 C C . ARG A 1 87 ? -23.130 1.139 42.667 1.00 87.56 87 ARG A C 1
ATOM 694 O O . ARG A 1 87 ? -22.681 1.168 43.806 1.00 87.56 87 ARG A O 1
ATOM 701 N N . LEU A 1 88 ? -23.267 2.224 41.915 1.00 87.31 88 LEU A N 1
ATOM 702 C CA . LEU A 1 88 ? -22.965 3.580 42.369 1.00 87.31 88 LEU A CA 1
ATOM 703 C C . LEU A 1 88 ? -24.127 4.223 43.154 1.00 87.31 88 LEU A C 1
ATOM 705 O O . LEU A 1 88 ? -24.024 5.378 43.554 1.00 87.31 88 LEU A O 1
ATOM 709 N N . GLY A 1 89 ? -25.218 3.487 43.398 1.00 85.88 89 GLY A N 1
ATOM 710 C CA . GLY A 1 89 ? -26.372 3.950 44.174 1.00 85.88 89 GLY A CA 1
ATOM 711 C C . GLY A 1 89 ? -27.376 4.796 43.386 1.00 85.88 89 GLY A C 1
ATOM 712 O O . GLY A 1 89 ? -28.306 5.345 43.976 1.00 85.88 89 GLY A O 1
ATOM 713 N N . PHE A 1 90 ? -27.226 4.896 42.063 1.00 82.69 90 PHE A N 1
ATOM 714 C CA . PHE A 1 90 ? -28.191 5.575 41.203 1.00 82.69 90 PHE A CA 1
ATOM 715 C C . PHE A 1 90 ? -29.382 4.661 40.884 1.00 82.69 90 PHE A C 1
ATOM 717 O O . PHE A 1 90 ? -29.247 3.442 40.760 1.00 82.69 90 PHE A O 1
ATOM 724 N N . ARG A 1 91 ? -30.570 5.259 40.731 1.00 77.69 91 ARG A N 1
ATOM 725 C CA . ARG A 1 91 ? -31.759 4.550 40.240 1.00 77.69 91 ARG A CA 1
ATOM 726 C C . ARG A 1 91 ? -31.702 4.441 38.708 1.00 77.69 91 ARG A C 1
ATOM 728 O O . ARG A 1 91 ? -31.371 5.442 38.073 1.00 77.69 91 ARG A O 1
ATOM 735 N N . PRO A 1 92 ? -32.021 3.271 38.122 1.00 65.75 92 PRO A N 1
ATOM 736 C CA . PRO A 1 92 ? -32.103 3.100 36.673 1.00 65.75 92 PRO A CA 1
ATOM 737 C C . PRO A 1 92 ? -33.023 4.142 36.038 1.00 65.75 92 PRO A C 1
ATOM 739 O O . PRO A 1 92 ? -34.084 4.448 36.584 1.00 65.75 92 PRO A O 1
ATOM 742 N N . VAL A 1 93 ? -32.622 4.691 34.893 1.00 65.94 93 VAL A N 1
ATOM 743 C CA . VAL A 1 93 ? -33.423 5.685 34.174 1.00 65.94 93 VAL A CA 1
ATOM 744 C C . VAL A 1 93 ? -34.499 4.949 33.368 1.00 65.94 93 VAL A C 1
ATOM 746 O O . VAL A 1 93 ? -34.177 4.192 32.461 1.00 65.94 93 VAL A O 1
ATOM 749 N N . GLU A 1 94 ? -35.780 5.165 33.683 1.00 64.00 94 GLU A N 1
ATOM 750 C CA . GLU A 1 94 ? -36.920 4.505 33.008 1.00 64.00 94 GLU A CA 1
ATOM 751 C C . GLU A 1 94 ? -37.154 4.998 31.565 1.00 64.00 94 GLU A C 1
ATOM 753 O O . GLU A 1 94 ? -37.912 4.394 30.806 1.00 64.00 94 GLU A O 1
ATOM 758 N N . ARG A 1 95 ? -36.515 6.107 31.172 1.00 59.38 95 ARG A N 1
ATOM 759 C CA . ARG A 1 95 ? -36.661 6.743 29.860 1.00 59.38 95 ARG A CA 1
ATOM 760 C C . ARG A 1 95 ? -35.298 7.204 29.347 1.00 59.38 95 ARG A C 1
ATOM 762 O O . ARG A 1 95 ? -34.651 8.041 29.965 1.00 59.38 95 ARG A O 1
ATOM 769 N N . ILE A 1 96 ? -34.882 6.662 28.207 1.00 63.09 96 ILE A N 1
ATOM 770 C 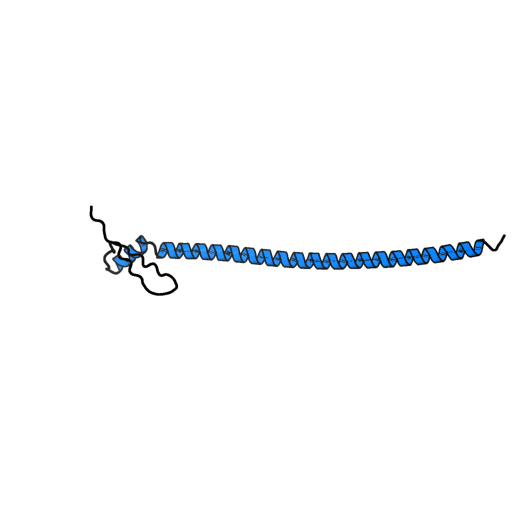CA . ILE A 1 96 ? -33.626 7.018 27.542 1.00 63.09 96 ILE A CA 1
ATOM 771 C C . ILE A 1 96 ? -33.944 8.138 26.546 1.00 63.09 96 ILE A C 1
ATOM 773 O O . ILE A 1 96 ? -34.677 7.914 25.583 1.00 63.09 96 ILE A O 1
ATOM 777 N N . GLU A 1 97 ? -33.440 9.347 26.784 1.00 60.97 97 GLU A N 1
ATOM 778 C CA . GLU A 1 97 ? -33.500 10.443 25.810 1.00 60.97 97 GLU A CA 1
ATOM 779 C C . GLU A 1 97 ? -32.189 10.485 25.021 1.00 60.97 97 GLU A C 1
ATOM 781 O O . GLU A 1 97 ? -31.109 10.656 25.587 1.00 60.97 97 GLU A O 1
ATOM 786 N N . TYR A 1 98 ? -32.278 10.294 23.704 1.00 60.44 98 TYR A N 1
ATOM 787 C CA . TYR A 1 98 ? -31.125 10.385 22.813 1.00 60.44 98 TYR A CA 1
ATOM 788 C C . TYR A 1 98 ? -30.880 11.848 22.457 1.00 60.44 98 TYR A C 1
ATOM 790 O O . TYR A 1 98 ? -31.656 12.456 21.719 1.00 60.44 98 TYR A O 1
ATOM 798 N N . LEU A 1 99 ? -29.783 12.411 22.960 1.00 57.75 99 LEU A N 1
ATOM 799 C CA . LEU A 1 99 ? -29.299 13.703 22.496 1.00 57.75 99 LEU A CA 1
ATOM 800 C C . LEU A 1 99 ? -28.561 13.489 21.166 1.00 57.75 99 LEU A C 1
ATOM 802 O O . LEU A 1 99 ? -27.408 13.059 21.149 1.00 57.75 99 LEU A O 1
ATOM 806 N N . VAL A 1 100 ? -29.227 13.758 20.043 1.00 56.09 100 VAL A N 1
ATOM 807 C CA . VAL A 1 100 ? -28.571 13.776 18.729 1.00 56.09 100 VAL A CA 1
ATOM 808 C C . VAL A 1 100 ? -27.773 15.074 18.632 1.00 56.09 100 VAL A C 1
ATOM 810 O O . VAL A 1 100 ? -28.337 16.138 18.396 1.00 56.09 100 VAL A O 1
ATOM 813 N N . MET A 1 101 ? -26.462 15.000 18.858 1.00 51.84 101 MET A N 1
ATOM 814 C CA . MET A 1 101 ? -25.556 16.112 18.577 1.00 51.84 101 MET A CA 1
ATOM 815 C C . MET A 1 101 ? -25.173 16.071 17.095 1.00 51.84 101 MET A C 1
ATOM 817 O O . MET A 1 101 ? -24.392 15.219 16.674 1.00 51.84 101 MET A O 1
ATOM 821 N N . THR A 1 102 ? -25.728 16.979 16.293 1.00 51.56 102 THR A N 1
ATOM 822 C CA . THR A 1 102 ? -25.144 17.326 14.993 1.00 51.56 102 THR A CA 1
ATOM 823 C C . THR A 1 102 ? -23.822 18.066 15.231 1.00 51.56 102 THR A C 1
ATO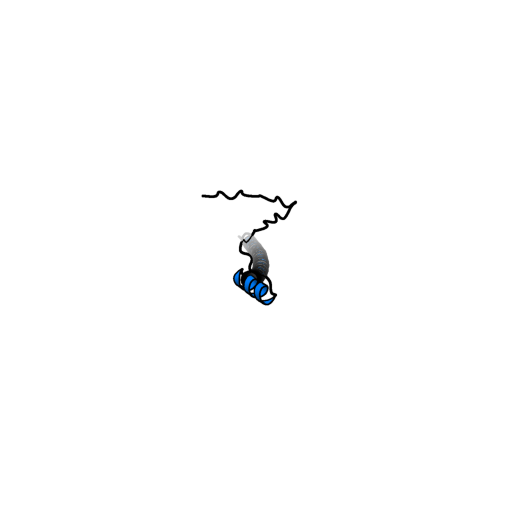M 825 O O . THR A 1 102 ? -23.768 18.917 16.117 1.00 51.56 102 THR A O 1
ATOM 828 N N . PRO A 1 103 ? -22.745 17.746 14.488 1.00 58.69 103 PRO A N 1
ATOM 829 C CA . PRO A 1 103 ? -21.409 18.294 14.739 1.00 58.69 103 PRO A CA 1
ATOM 830 C C . PRO A 1 103 ? -21.266 19.801 14.465 1.00 58.69 103 PRO A C 1
ATOM 832 O O . PRO A 1 103 ? -20.225 20.354 14.798 1.00 58.69 103 PRO A O 1
ATOM 835 N N . ASP A 1 104 ? -22.298 20.460 13.933 1.00 56.56 104 ASP A N 1
ATOM 836 C CA . ASP A 1 104 ? -22.381 21.915 13.806 1.00 56.56 104 ASP A CA 1
ATOM 837 C C . ASP A 1 104 ? -23.670 22.421 14.480 1.00 56.56 104 ASP A C 1
ATOM 839 O O . ASP A 1 104 ? -24.777 22.037 14.103 1.00 56.56 104 ASP A O 1
ATOM 843 N N . ASP A 1 105 ? -23.476 23.275 15.483 1.00 45.28 105 ASP A N 1
ATOM 844 C CA . ASP A 1 105 ? -24.410 24.206 16.128 1.00 45.28 105 ASP A CA 1
ATOM 845 C C . ASP A 1 105 ? -25.721 23.720 16.800 1.00 45.28 105 ASP A C 1
ATOM 847 O O . ASP A 1 105 ? -26.691 23.297 16.180 1.00 45.28 105 ASP A O 1
ATOM 851 N N . ALA A 1 106 ? -25.757 24.002 18.113 1.00 46.62 106 ALA A N 1
ATOM 852 C CA . ALA A 1 106 ? -26.893 24.259 19.012 1.00 46.62 106 ALA A CA 1
ATOM 853 C C . ALA A 1 106 ? -27.941 23.142 19.278 1.00 46.62 106 ALA A C 1
ATOM 855 O O . ALA A 1 106 ? -28.541 22.582 18.363 1.00 46.62 106 ALA A O 1
ATOM 856 N N . PRO A 1 107 ? -28.272 22.861 20.562 1.00 42.41 107 PRO A N 1
ATOM 857 C CA . PRO A 1 107 ? -29.256 21.842 20.916 1.00 42.41 107 PRO A CA 1
ATOM 858 C C . PRO A 1 107 ? -30.682 22.293 20.563 1.00 42.41 107 PRO A C 1
ATOM 860 O O . PRO A 1 107 ? -31.325 23.038 21.304 1.00 42.41 107 PRO A O 1
ATOM 863 N N . ALA A 1 108 ? -31.213 21.791 19.448 1.00 45.19 108 ALA A N 1
ATOM 864 C CA . ALA A 1 108 ? -32.639 21.851 19.156 1.00 45.19 108 ALA A CA 1
ATOM 865 C C . ALA A 1 108 ? -33.374 20.780 19.980 1.00 45.19 108 ALA A C 1
ATOM 867 O O . ALA A 1 108 ? -33.512 19.628 19.569 1.00 45.19 108 ALA A O 1
ATOM 868 N N . VAL A 1 109 ? -33.852 21.167 21.166 1.00 53.31 109 VAL A N 1
ATOM 869 C CA . VAL A 1 109 ? -34.768 20.355 21.979 1.00 53.31 109 VAL A CA 1
ATOM 870 C C . VAL A 1 109 ? -36.069 20.158 21.196 1.00 53.31 109 VAL A C 1
ATOM 872 O O . VAL A 1 109 ? -36.937 21.029 21.166 1.00 53.31 109 VAL A O 1
ATOM 875 N N . THR A 1 110 ? -36.216 19.007 20.546 1.00 47.78 110 THR A N 1
ATOM 876 C CA . THR A 1 110 ? -37.461 18.611 19.881 1.00 47.78 110 THR A CA 1
ATOM 877 C C . THR A 1 110 ? -38.322 17.835 20.871 1.00 47.78 110 THR A C 1
ATOM 879 O O . THR A 1 110 ? -38.198 16.627 21.052 1.00 47.78 110 THR A O 1
ATOM 882 N N . THR A 1 111 ? -39.219 18.553 21.546 1.00 49.25 111 THR A N 1
ATOM 883 C CA . THR A 1 111 ? -40.295 17.933 22.322 1.00 49.25 111 THR A CA 1
ATOM 884 C C . THR A 1 111 ? -41.298 17.307 21.354 1.00 49.25 111 THR A C 1
ATOM 886 O O . THR A 1 111 ? -42.056 17.999 20.681 1.00 49.25 111 THR A O 1
ATOM 889 N N . THR A 1 112 ? -41.311 15.977 21.257 1.00 44.66 112 THR A N 1
ATOM 890 C CA . THR A 1 112 ? -42.424 15.272 20.605 1.00 44.66 112 THR A CA 1
ATOM 891 C C . THR A 1 112 ? -43.519 15.064 21.657 1.00 44.66 112 THR A C 1
ATOM 893 O O . THR A 1 112 ? -43.261 14.390 22.660 1.00 44.66 112 THR A O 1
ATOM 896 N N . PRO A 1 113 ? -44.722 15.649 21.506 1.00 46.38 113 PRO A N 1
ATOM 897 C CA . PRO A 1 113 ? -45.775 15.512 22.498 1.00 46.38 113 PRO A CA 1
ATOM 898 C C . PRO A 1 113 ? -46.309 14.076 22.521 1.00 46.38 113 PRO A C 1
ATOM 900 O O . PRO A 1 113 ? -46.667 13.494 21.498 1.00 46.38 113 PRO A O 1
ATOM 903 N N . SER A 1 114 ? -46.364 13.526 23.733 1.00 43.88 114 SER A N 1
ATOM 904 C CA . SER A 1 114 ? -46.959 12.235 24.073 1.00 43.88 114 SER A CA 1
ATOM 905 C C . SER A 1 114 ? -48.428 12.183 23.640 1.00 43.88 114 SER A C 1
ATOM 907 O O . SER A 1 114 ? -49.283 12.850 24.228 1.00 43.88 114 SER A O 1
ATOM 909 N N . ALA A 1 115 ? -48.730 11.382 22.617 1.00 40.56 115 ALA A N 1
ATOM 910 C CA . ALA A 1 115 ? -50.097 11.018 22.278 1.00 40.56 115 ALA A CA 1
ATOM 911 C C . ALA A 1 115 ? -50.576 9.949 23.269 1.00 40.56 115 ALA A C 1
ATOM 913 O O . ALA A 1 115 ? -50.226 8.774 23.182 1.00 40.56 115 ALA A O 1
ATOM 914 N N . LYS A 1 116 ? -51.368 10.395 24.240 1.00 45.59 116 LYS A N 1
ATOM 915 C CA . LYS A 1 116 ? -52.128 9.557 25.164 1.00 45.59 116 LYS A CA 1
ATOM 916 C C . LYS A 1 116 ? -53.241 8.845 24.382 1.00 45.59 116 LYS A C 1
ATOM 918 O O . LYS A 1 116 ? -54.084 9.528 23.798 1.00 45.59 116 LYS A O 1
ATOM 923 N N . ARG A 1 117 ? -53.286 7.512 24.407 1.00 39.16 117 ARG A N 1
ATOM 924 C CA . ARG A 1 117 ? -54.521 6.757 24.168 1.00 39.16 117 ARG A CA 1
ATOM 925 C C . ARG A 1 117 ? -54.533 5.457 24.951 1.00 39.16 117 ARG A C 1
ATOM 927 O O . ARG A 1 117 ? -53.489 4.775 24.940 1.00 39.16 117 ARG A O 1
#

Radius of gyration: 41.3 Å; chains: 1; bounding box: 94×34×114 Å

Secondary structure (DSSP, 8-state):
--TTHHHHHHHHHHHHHHHHHHHHHHHHHHHHHHHHHHHHHHHHHHHHHHHHHHHHHHHHHHHHHHHHHHHHHHHT-HHHHHHHHHHTTPPPPSS-------SSS------------

Foldseek 3Di:
DPVPPVVVVVVVVVVVVVVVVVVVVVVVVVVVVVVVVVVVVVVVVVVVVVVVVVVVVVVVVVVVVVVVVVVCCVCPPLVNVCVVCVVVVHDRDPDDDDQDDDVDDDGPPDDDDDDDD

Sequence (117 aa):
MVRGWWRKVQGVDMNGRRTAAMAIVSGSVLLALIVVWLTVSTRTALLNQQLDELDVKHARLTEEINRTWTEIGEATSLWVMEERARRLGFRPVERIEYLVMTPDDAPAVTTTPSAKR

pLDDT: mean 76.17, std 16.65, range [39.16, 95.38]